Protein AF-A0A536V2B6-F1 (afdb_monomer_lite)

Secondary structure (DSSP, 8-state):
---S--GGGEEEEETTEEEEE-SSPPTTS--EEEE-HHHHHHHHHHHSPPP-PPPPPPP--------------------PPP-------------------

Foldseek 3Di:
DDDQDDVVQWDDPDQFWIWGAGPDADPVRDRIDIDGPVRVVVVVVVVDPPDPDDPPPDPDPPDPPDDPPPPDDDDDDDDDDDDDDDPPPDDDDDDDDDDDD

Radius of gyration: 29.3 Å; chains: 1; bounding box: 40×55×70 Å

Sequence (101 aa):
MGPPFALERLRELNGEHLLYQSTKPSPAGERALFLTPLELIDRLAALVPPPRIPPPPLPRCAGANGRSRKISAATPNGRSWPELGLIIDSRSSTHCGLSRM

Structure (mmCIF, N/CA/C/O backbone):
data_AF-A0A536V2B6-F1
#
_entry.id   AF-A0A536V2B6-F1
#
loop_
_atom_site.group_PDB
_atom_site.id
_atom_site.type_symbol
_atom_site.label_atom_id
_atom_site.label_alt_id
_atom_site.label_comp_id
_atom_site.label_asym_id
_atom_site.label_entity_id
_atom_site.label_seq_id
_atom_site.pdbx_PDB_ins_code
_atom_site.Cartn_x
_atom_site.Cartn_y
_atom_site.Cartn_z
_atom_site.occupancy
_atom_site.B_iso_or_equiv
_atom_site.auth_seq_id
_atom_site.auth_comp_id
_atom_site.auth_asym_id
_atom_site.auth_atom_id
_atom_site.pdbx_PDB_model_num
ATOM 1 N N . MET A 1 1 ? 19.181 2.951 7.984 1.00 59.44 1 MET A N 1
ATOM 2 C CA . MET A 1 1 ? 17.893 3.316 7.354 1.00 59.44 1 MET A CA 1
ATOM 3 C C . MET A 1 1 ? 17.134 2.015 7.123 1.00 59.44 1 MET A C 1
ATOM 5 O O . MET A 1 1 ? 17.724 1.120 6.537 1.00 59.44 1 MET A O 1
ATOM 9 N N . GLY A 1 2 ? 15.930 1.847 7.678 1.00 70.38 2 GLY A N 1
ATOM 10 C CA . GLY A 1 2 ? 15.139 0.620 7.492 1.00 70.38 2 GLY A CA 1
ATOM 11 C C . GLY A 1 2 ? 14.448 0.571 6.122 1.00 70.38 2 GLY A C 1
ATOM 12 O O . GLY A 1 2 ? 14.419 1.595 5.432 1.00 70.38 2 GLY A O 1
ATOM 13 N N . PRO A 1 3 ? 13.886 -0.584 5.727 1.00 81.06 3 PRO A N 1
ATOM 14 C CA . PRO A 1 3 ? 13.145 -0.709 4.477 1.00 81.06 3 PRO A CA 1
ATOM 15 C C . PRO A 1 3 ? 11.936 0.250 4.437 1.00 81.06 3 PRO A C 1
ATOM 17 O O . PRO A 1 3 ? 11.381 0.592 5.490 1.00 81.06 3 PRO A O 1
ATOM 20 N N . PRO A 1 4 ? 11.498 0.685 3.238 1.00 83.12 4 PRO A N 1
ATOM 21 C CA . PRO A 1 4 ? 10.369 1.610 3.087 1.00 83.12 4 PRO A CA 1
ATOM 22 C C . PRO A 1 4 ? 9.085 1.092 3.752 1.00 83.12 4 PRO A C 1
ATOM 24 O O . PRO A 1 4 ? 8.385 1.842 4.439 1.00 83.12 4 PRO A O 1
ATOM 27 N N . PHE A 1 5 ? 8.833 -0.211 3.616 1.00 89.06 5 PHE A N 1
ATOM 28 C CA . PHE A 1 5 ? 7.719 -0.929 4.224 1.00 89.06 5 PHE A CA 1
ATOM 29 C C . PHE A 1 5 ? 8.214 -1.964 5.240 1.00 89.06 5 PHE A C 1
ATOM 31 O O . PHE A 1 5 ? 9.238 -2.604 5.006 1.00 89.06 5 PHE A O 1
ATOM 38 N N . ALA A 1 6 ? 7.500 -2.117 6.360 1.00 90.69 6 ALA A N 1
ATOM 39 C CA . ALA A 1 6 ? 7.727 -3.203 7.312 1.00 90.69 6 ALA A CA 1
ATOM 40 C C . ALA A 1 6 ? 6.426 -3.579 8.038 1.00 90.69 6 ALA A C 1
ATOM 42 O O . ALA A 1 6 ? 5.713 -2.693 8.518 1.00 90.69 6 ALA A O 1
ATOM 43 N N . LEU A 1 7 ? 6.122 -4.876 8.115 1.00 92.38 7 LEU A N 1
ATOM 44 C CA . LEU A 1 7 ? 4.839 -5.377 8.615 1.00 92.38 7 LEU A CA 1
ATOM 45 C C . LEU A 1 7 ? 4.668 -5.128 10.118 1.00 92.38 7 LEU A C 1
ATOM 47 O O . LEU A 1 7 ? 3.574 -4.798 10.559 1.00 92.38 7 LEU A O 1
ATOM 51 N N . GLU A 1 8 ? 5.750 -5.175 10.895 1.00 94.62 8 GLU A N 1
ATOM 52 C CA . GLU A 1 8 ? 5.755 -4.889 12.335 1.00 94.62 8 GLU A CA 1
ATOM 53 C C . GLU A 1 8 ? 5.284 -3.463 12.695 1.00 94.62 8 GLU A C 1
ATOM 55 O O . GLU A 1 8 ? 4.978 -3.179 13.854 1.00 94.62 8 GLU A O 1
ATOM 60 N N . ARG A 1 9 ? 5.213 -2.560 11.704 1.00 93.44 9 ARG A N 1
ATOM 61 C CA . ARG A 1 9 ? 4.724 -1.178 11.845 1.00 93.44 9 ARG A CA 1
ATOM 62 C C . ARG A 1 9 ? 3.273 -0.993 11.393 1.00 93.44 9 ARG A C 1
ATOM 64 O O . ARG A 1 9 ? 2.741 0.107 11.553 1.00 93.44 9 ARG A O 1
ATOM 71 N N . LEU A 1 10 ? 2.651 -2.028 10.832 1.00 95.38 10 LEU A N 1
ATOM 72 C CA . LEU A 1 10 ? 1.253 -2.035 10.415 1.00 95.38 10 LEU A CA 1
ATOM 73 C C . LEU A 1 10 ? 0.381 -2.583 11.548 1.00 95.38 10 LEU A C 1
ATOM 75 O O . LEU A 1 10 ? 0.695 -3.608 12.152 1.00 95.38 10 LEU A O 1
ATOM 79 N N . ARG A 1 11 ? -0.724 -1.904 11.837 1.00 96.69 11 ARG A N 1
ATOM 80 C CA . ARG A 1 11 ? -1.748 -2.360 12.775 1.00 96.69 11 ARG A CA 1
ATOM 81 C C . ARG A 1 11 ? -3.106 -2.289 12.105 1.00 96.69 11 ARG A C 1
ATOM 83 O O . ARG A 1 11 ? -3.441 -1.279 11.496 1.00 96.69 11 ARG A O 1
ATOM 90 N N . GLU A 1 12 ? -3.880 -3.349 12.244 1.00 95.94 12 GLU A N 1
ATOM 91 C CA . GLU A 1 12 ? -5.285 -3.338 11.866 1.00 95.94 12 GLU A CA 1
ATOM 92 C C . GLU A 1 12 ? -6.093 -2.645 12.963 1.00 95.94 12 GLU A C 1
ATOM 94 O O . GLU A 1 12 ? -5.892 -2.913 14.150 1.00 95.94 12 GLU A O 1
ATOM 99 N N . LEU A 1 13 ? -6.962 -1.715 12.571 1.00 95.62 13 LEU A N 1
ATOM 100 C CA . LEU A 1 13 ? -7.923 -1.096 13.484 1.00 95.62 13 LEU A CA 1
ATOM 101 C C . LEU A 1 13 ? -9.284 -1.779 13.351 1.00 95.62 13 LEU A C 1
ATOM 103 O O . LEU A 1 13 ? -9.961 -2.010 14.350 1.00 95.62 13 LEU A O 1
ATOM 107 N N . ASN A 1 14 ? -9.667 -2.088 12.112 1.00 93.88 14 ASN A N 1
ATOM 108 C CA . ASN A 1 14 ? -10.839 -2.864 11.724 1.00 93.88 14 ASN A CA 1
ATOM 109 C C . ASN A 1 14 ? -10.682 -3.313 10.255 1.00 93.88 14 ASN A C 1
ATOM 111 O O . ASN A 1 14 ? -9.681 -2.999 9.612 1.00 93.88 14 ASN A O 1
ATOM 115 N N . GLY A 1 15 ? -11.698 -3.985 9.705 1.00 91.56 15 GLY A N 1
ATOM 116 C CA . GLY A 1 15 ? -11.671 -4.494 8.329 1.00 91.56 15 GLY A CA 1
ATOM 117 C C . GLY A 1 15 ? -11.616 -3.432 7.220 1.00 91.56 15 GLY A C 1
ATOM 118 O O . GLY A 1 15 ? -11.371 -3.781 6.068 1.00 91.56 15 GLY A O 1
ATOM 119 N N . GLU A 1 16 ? -11.817 -2.152 7.537 1.00 95.81 16 GLU A N 1
ATOM 120 C CA . GLU A 1 16 ? -11.802 -1.045 6.569 1.00 95.81 16 GLU A CA 1
ATOM 121 C C . GLU A 1 16 ? -10.609 -0.101 6.764 1.00 95.81 16 GLU A C 1
ATOM 123 O O . GLU A 1 16 ? -10.269 0.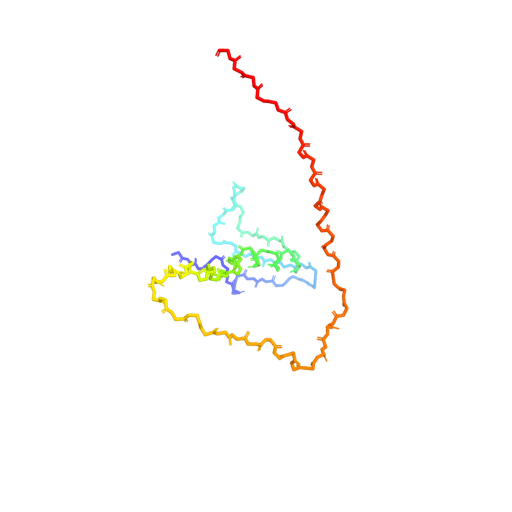669 5.862 1.00 95.81 16 GLU A O 1
ATOM 128 N N . HIS A 1 17 ? -9.948 -0.169 7.922 1.00 95.88 17 HIS A N 1
ATOM 129 C CA . HIS A 1 17 ? -8.946 0.801 8.334 1.00 95.88 17 HIS A CA 1
ATOM 130 C C . HIS A 1 17 ? -7.711 0.162 8.964 1.00 95.88 17 HIS A C 1
ATOM 132 O O . HIS A 1 17 ? -7.765 -0.616 9.922 1.00 95.88 17 HIS A O 1
ATOM 138 N N . LEU A 1 18 ? -6.566 0.605 8.459 1.00 96.56 18 LEU A N 1
ATOM 139 C CA . LEU A 1 18 ? -5.235 0.215 8.880 1.00 96.56 18 LEU A CA 1
ATOM 140 C C . LEU A 1 18 ? -4.459 1.450 9.342 1.00 96.56 18 LEU A C 1
ATOM 142 O O . LEU A 1 18 ? -4.577 2.536 8.775 1.00 96.56 18 LEU A O 1
ATOM 146 N N . LEU A 1 19 ? -3.619 1.264 10.354 1.00 95.94 19 LEU A N 1
ATOM 147 C CA . LEU A 1 19 ? -2.684 2.260 10.852 1.00 95.94 19 LEU A CA 1
ATOM 148 C C . LEU A 1 19 ? -1.257 1.819 10.542 1.00 95.94 19 LEU A C 1
ATOM 150 O O . LEU A 1 19 ? -0.812 0.764 10.991 1.00 95.94 19 LEU A O 1
ATOM 154 N N . TYR A 1 20 ? -0.506 2.650 9.831 1.00 94.75 20 TYR A N 1
ATOM 155 C CA . TYR A 1 20 ? 0.897 2.405 9.527 1.00 94.75 20 TYR A CA 1
ATOM 156 C C . TYR A 1 20 ? 1.808 3.433 10.199 1.00 94.75 20 TYR A C 1
ATOM 158 O O . TYR A 1 20 ? 1.621 4.641 10.049 1.00 94.75 20 TYR A O 1
ATOM 166 N N . GLN A 1 21 ? 2.831 2.965 10.916 1.00 93.44 21 GLN A N 1
ATOM 167 C CA . GLN A 1 21 ? 3.838 3.833 11.531 1.00 93.44 21 GLN A CA 1
ATOM 168 C C . GLN A 1 21 ? 5.028 4.041 10.581 1.00 93.44 21 GLN A C 1
ATOM 170 O O . GLN A 1 21 ? 5.883 3.174 10.378 1.00 93.44 21 GLN A O 1
ATOM 175 N N . SER A 1 22 ? 5.119 5.228 9.994 1.00 87.38 22 SER A N 1
ATOM 176 C CA . SER A 1 22 ? 6.234 5.645 9.151 1.00 87.38 22 SER A CA 1
ATOM 177 C C . SER A 1 22 ? 7.491 5.963 9.973 1.00 87.38 22 SER A C 1
ATOM 179 O O . SER A 1 22 ? 7.461 6.562 11.053 1.00 87.38 22 SER A O 1
ATOM 181 N N . THR A 1 23 ? 8.647 5.583 9.429 1.00 86.25 23 THR A N 1
ATOM 182 C CA . THR A 1 23 ? 9.965 5.964 9.953 1.00 86.25 23 THR A CA 1
ATOM 183 C C . THR A 1 23 ? 10.271 7.430 9.679 1.00 86.25 23 THR A C 1
ATOM 185 O O . THR A 1 23 ? 10.915 8.075 10.504 1.00 86.25 23 THR A O 1
ATOM 188 N N . LYS A 1 24 ? 9.794 7.959 8.547 1.00 84.38 24 LYS A N 1
ATOM 189 C CA . LYS A 1 24 ? 9.941 9.364 8.174 1.00 84.38 24 LYS A CA 1
ATOM 190 C C . LYS A 1 24 ? 8.668 10.127 8.552 1.00 84.38 24 LYS A C 1
ATOM 192 O O . LYS A 1 24 ? 7.588 9.691 8.143 1.00 84.38 24 LYS A O 1
ATOM 197 N N . PRO A 1 25 ? 8.770 11.239 9.297 1.00 82.00 25 PRO A N 1
ATOM 198 C CA . PRO A 1 25 ? 7.619 12.096 9.525 1.00 82.00 25 PRO A CA 1
ATOM 199 C C . PRO A 1 25 ? 7.125 12.684 8.198 1.00 82.00 25 PRO A C 1
ATOM 201 O O . PRO A 1 25 ? 7.915 13.007 7.304 1.00 82.00 25 PRO A O 1
ATOM 204 N N . SER A 1 26 ? 5.808 12.809 8.083 1.00 79.81 26 SER A N 1
ATOM 205 C CA . SER A 1 26 ? 5.132 13.626 7.078 1.00 79.81 26 SER A CA 1
ATOM 206 C C . SER A 1 26 ? 5.618 15.083 7.173 1.00 79.81 26 SER A C 1
ATOM 208 O O . SER A 1 26 ? 6.123 15.479 8.226 1.00 79.81 26 SER A O 1
ATOM 210 N N . PRO A 1 27 ? 5.457 15.926 6.136 1.00 83.56 27 PRO A N 1
ATOM 211 C CA . PRO A 1 27 ? 5.695 17.367 6.255 1.00 83.56 27 PRO A CA 1
ATOM 212 C C . PRO A 1 27 ? 4.943 18.024 7.426 1.00 83.56 27 PRO A C 1
ATOM 214 O O . PRO A 1 27 ? 5.439 18.983 8.003 1.00 83.56 27 PRO A O 1
ATOM 217 N N . ALA A 1 28 ? 3.792 17.467 7.821 1.00 84.50 28 ALA A N 1
ATOM 218 C CA . ALA A 1 28 ? 3.026 17.882 9.000 1.00 84.50 28 ALA A CA 1
ATOM 219 C C . ALA A 1 28 ? 3.586 17.351 10.343 1.00 84.50 28 ALA A C 1
ATOM 221 O O . ALA A 1 28 ? 2.995 17.567 11.394 1.00 84.50 28 ALA A O 1
ATOM 222 N N . GLY A 1 29 ? 4.705 16.620 10.335 1.00 86.12 29 GLY A N 1
ATOM 223 C CA . GLY A 1 29 ? 5.329 16.019 11.522 1.00 86.12 29 GLY A CA 1
ATOM 224 C C . GLY A 1 29 ? 4.745 14.665 11.939 1.00 86.12 29 GLY A C 1
ATOM 225 O O . GLY A 1 29 ? 5.355 13.942 12.728 1.00 86.12 29 GLY A O 1
ATOM 226 N N . GLU A 1 30 ? 3.602 14.276 11.380 1.00 84.88 30 GLU A N 1
ATOM 227 C CA . GLU A 1 30 ? 2.926 13.030 11.730 1.00 84.88 30 GLU A CA 1
ATOM 228 C C . GLU A 1 30 ? 3.676 11.799 11.219 1.00 84.88 30 GLU A C 1
ATOM 230 O O . GLU A 1 30 ? 4.158 11.748 10.085 1.00 84.88 30 GLU A O 1
ATOM 235 N N . ARG A 1 31 ? 3.768 10.775 12.068 1.00 87.44 31 ARG A N 1
ATOM 236 C CA . ARG A 1 31 ? 4.387 9.484 11.727 1.00 87.44 31 ARG A CA 1
ATOM 237 C C . ARG A 1 31 ? 3.357 8.384 11.514 1.00 87.44 31 ARG A C 1
ATOM 239 O O . ARG A 1 31 ? 3.722 7.313 11.048 1.00 87.44 31 ARG A O 1
ATOM 246 N N . ALA A 1 32 ? 2.102 8.631 11.862 1.00 91.38 32 ALA A N 1
ATOM 247 C CA . ALA A 1 32 ? 1.005 7.706 11.662 1.00 91.38 32 ALA A CA 1
ATOM 248 C C . ALA A 1 32 ? 0.334 7.980 10.311 1.00 91.38 32 ALA A C 1
ATOM 250 O O . ALA A 1 32 ? 0.105 9.128 9.949 1.00 91.38 32 ALA A O 1
ATOM 251 N N . LEU A 1 33 ? 0.033 6.920 9.570 1.00 91.00 33 LEU A N 1
ATOM 252 C CA . LEU A 1 33 ? -0.748 6.955 8.339 1.00 91.00 33 LEU A CA 1
ATOM 253 C C . LEU A 1 33 ? -1.972 6.068 8.523 1.00 91.00 33 LEU A C 1
ATOM 255 O O . LEU A 1 33 ? -1.825 4.867 8.737 1.00 91.00 33 LEU A O 1
ATOM 259 N N . PHE A 1 34 ? -3.157 6.661 8.430 1.00 94.44 34 PHE A N 1
ATOM 260 C CA . PHE A 1 34 ? -4.414 5.928 8.322 1.00 94.44 34 PHE A CA 1
ATOM 261 C C . PHE A 1 34 ? -4.665 5.606 6.856 1.00 94.44 34 PHE A C 1
ATOM 263 O O . PHE A 1 34 ? -4.582 6.500 6.015 1.00 94.44 34 PHE A O 1
ATOM 270 N N . LEU A 1 35 ? -4.913 4.334 6.563 1.00 94.50 35 LEU A N 1
ATOM 271 C CA . LEU A 1 35 ? -5.056 3.811 5.210 1.00 94.50 35 LEU A CA 1
ATOM 272 C C . LEU A 1 35 ? -6.237 2.850 5.149 1.00 94.50 35 LEU A C 1
ATOM 274 O O . LEU A 1 35 ? -6.513 2.144 6.122 1.00 94.50 35 LEU A O 1
ATOM 278 N N . THR A 1 36 ? -6.871 2.748 3.991 1.00 96.81 36 THR A N 1
ATOM 279 C CA . THR A 1 36 ? -7.714 1.586 3.676 1.00 96.81 36 THR A CA 1
ATOM 280 C C . THR A 1 36 ? -6.853 0.401 3.204 1.00 96.81 36 THR A C 1
ATOM 282 O O . THR A 1 36 ? -5.708 0.596 2.774 1.00 96.81 36 THR A O 1
ATOM 285 N N . PRO A 1 37 ? -7.370 -0.843 3.232 1.00 96.06 37 PRO A N 1
ATOM 286 C CA . PRO A 1 37 ? -6.669 -1.993 2.662 1.00 96.06 37 PRO A CA 1
ATOM 287 C C . PRO A 1 37 ? -6.275 -1.809 1.188 1.00 96.06 37 PRO A C 1
ATOM 289 O O . PRO A 1 37 ? -5.196 -2.241 0.782 1.00 96.06 37 PRO A O 1
ATOM 292 N N . LEU A 1 38 ? -7.111 -1.132 0.394 1.00 97.12 38 LEU A N 1
ATOM 293 C CA . LEU A 1 38 ? -6.841 -0.896 -1.025 1.00 97.12 38 LEU A CA 1
ATOM 294 C C . LEU A 1 38 ? -5.707 0.117 -1.230 1.00 97.12 38 LEU A C 1
ATOM 296 O O . LEU A 1 38 ? -4.776 -0.143 -1.986 1.00 97.12 38 LEU A O 1
ATOM 300 N N . GLU A 1 39 ? -5.709 1.213 -0.469 1.00 95.31 39 GLU A N 1
ATOM 301 C CA . GLU A 1 39 ? -4.621 2.200 -0.500 1.00 95.31 39 GLU A CA 1
ATOM 302 C C . GLU A 1 39 ? -3.272 1.600 -0.085 1.00 95.31 39 GLU A C 1
ATOM 304 O O . GLU A 1 39 ? -2.218 2.018 -0.577 1.00 95.31 39 GLU A O 1
ATOM 309 N N . LEU A 1 40 ? -3.277 0.626 0.833 1.00 93.75 40 LEU A N 1
ATOM 310 C CA . LEU A 1 40 ? -2.064 -0.104 1.189 1.00 93.75 40 LEU A CA 1
ATOM 311 C C . LEU A 1 40 ? -1.522 -0.884 -0.015 1.00 93.75 40 LEU A C 1
ATOM 313 O O . LEU A 1 40 ? -0.319 -0.821 -0.278 1.00 93.75 40 LEU A O 1
ATOM 317 N N . ILE A 1 41 ? -2.387 -1.584 -0.755 1.00 94.50 41 ILE A N 1
ATOM 318 C CA . ILE A 1 41 ? -1.996 -2.330 -1.959 1.00 94.50 41 ILE A CA 1
ATOM 319 C C . ILE A 1 41 ? -1.408 -1.384 -3.006 1.00 94.50 41 ILE A C 1
ATOM 321 O O . ILE A 1 41 ? -0.324 -1.662 -3.519 1.00 94.50 41 ILE A O 1
ATOM 325 N N . ASP A 1 42 ? -2.048 -0.245 -3.265 1.00 94.06 42 ASP A N 1
ATOM 326 C CA . ASP A 1 42 ? -1.558 0.736 -4.241 1.00 94.06 42 ASP A CA 1
ATOM 327 C C . ASP A 1 42 ? -0.160 1.257 -3.878 1.00 94.06 42 ASP A C 1
ATOM 329 O O . ASP A 1 42 ? 0.738 1.346 -4.722 1.00 94.06 42 ASP A O 1
ATOM 333 N N . ARG A 1 43 ? 0.072 1.546 -2.593 1.00 90.50 43 ARG A N 1
ATOM 334 C CA . ARG A 1 43 ? 1.389 1.983 -2.102 1.00 90.50 43 ARG A CA 1
ATOM 335 C C . ARG A 1 43 ? 2.442 0.886 -2.210 1.00 90.50 43 ARG A C 1
ATOM 337 O O . ARG A 1 43 ? 3.589 1.189 -2.535 1.00 90.50 43 ARG A O 1
ATOM 344 N N . LEU A 1 44 ? 2.082 -0.368 -1.938 1.00 91.56 44 LEU A N 1
ATOM 345 C CA . LEU A 1 44 ? 2.986 -1.507 -2.113 1.00 91.56 44 LEU A CA 1
ATOM 346 C C . LEU A 1 44 ? 3.313 -1.734 -3.592 1.00 91.56 44 LEU A C 1
ATOM 348 O O . LEU A 1 44 ? 4.475 -1.962 -3.925 1.00 91.56 44 LEU A O 1
ATOM 352 N N . ALA A 1 45 ? 2.328 -1.606 -4.481 1.00 92.00 45 ALA A N 1
ATOM 353 C CA . ALA A 1 45 ? 2.526 -1.705 -5.923 1.00 92.00 45 ALA A CA 1
ATOM 354 C C . ALA A 1 45 ? 3.484 -0.619 -6.433 1.00 92.00 45 ALA A C 1
ATOM 356 O O . ALA A 1 45 ? 4.362 -0.914 -7.237 1.00 92.00 45 ALA A O 1
ATOM 357 N N . ALA A 1 46 ? 3.395 0.603 -5.899 1.00 91.19 46 ALA A N 1
ATOM 358 C CA . ALA A 1 46 ? 4.312 1.691 -6.238 1.00 91.19 46 ALA A CA 1
ATOM 359 C C . ALA A 1 46 ? 5.773 1.437 -5.807 1.00 91.19 46 ALA A C 1
ATOM 361 O O . ALA A 1 46 ? 6.688 2.046 -6.365 1.00 91.19 46 ALA A O 1
ATOM 362 N N . LEU A 1 47 ? 6.016 0.555 -4.826 1.00 90.19 47 LEU A N 1
ATOM 363 C CA . LEU A 1 47 ? 7.375 0.148 -4.443 1.00 90.19 47 LEU A CA 1
ATOM 364 C C . LEU A 1 47 ? 7.991 -0.840 -5.438 1.00 90.19 47 LEU A C 1
ATOM 366 O O . LEU A 1 47 ? 9.218 -0.913 -5.544 1.00 90.19 47 LEU A O 1
ATOM 370 N N . VAL A 1 48 ? 7.164 -1.613 -6.142 1.00 90.50 48 VAL A N 1
ATOM 371 C CA . VAL A 1 48 ? 7.629 -2.580 -7.134 1.00 90.50 48 VAL A CA 1
ATOM 372 C C . VAL A 1 48 ? 7.825 -1.838 -8.458 1.00 90.50 48 VAL A C 1
ATOM 374 O O . VAL A 1 48 ? 6.860 -1.319 -9.017 1.00 90.50 48 VAL A O 1
ATOM 377 N N . PRO A 1 49 ? 9.058 -1.753 -8.993 1.00 88.25 49 PRO A N 1
ATOM 378 C CA . PRO A 1 49 ? 9.256 -1.128 -10.292 1.00 88.25 49 PRO A CA 1
ATOM 379 C C . PRO A 1 49 ? 8.473 -1.906 -11.361 1.00 88.25 49 PRO A C 1
ATOM 381 O O . PRO A 1 49 ? 8.345 -3.130 -11.244 1.00 88.25 49 PRO A O 1
ATOM 384 N N . PRO A 1 50 ? 7.991 -1.237 -12.426 1.00 86.94 50 PRO A N 1
ATOM 385 C CA . PRO A 1 50 ? 7.308 -1.919 -13.516 1.00 86.94 50 PRO A CA 1
ATOM 386 C C . PRO A 1 50 ? 8.182 -3.057 -14.066 1.00 86.94 50 PRO A C 1
ATOM 388 O O . PRO A 1 50 ? 9.418 -2.959 -14.025 1.00 86.94 50 PRO A O 1
ATOM 391 N N . PRO A 1 51 ? 7.565 -4.139 -14.574 1.00 86.44 51 PRO A N 1
ATOM 392 C CA . PRO A 1 51 ? 8.293 -5.305 -15.051 1.00 86.44 51 PRO A CA 1
ATOM 393 C C . PRO A 1 51 ? 9.335 -4.879 -16.084 1.00 86.44 51 PRO A C 1
ATOM 395 O O . PRO A 1 51 ? 9.017 -4.319 -17.134 1.00 86.44 51 PRO A O 1
ATOM 398 N N . ARG A 1 52 ? 10.607 -5.130 -15.766 1.00 86.12 52 ARG A N 1
ATOM 399 C CA . ARG A 1 52 ? 11.728 -4.834 -16.658 1.00 86.12 52 ARG A CA 1
ATOM 400 C C . ARG A 1 52 ? 11.756 -5.898 -17.747 1.00 86.12 52 ARG A C 1
ATOM 402 O O . ARG A 1 52 ? 12.400 -6.931 -17.590 1.00 86.12 52 ARG A O 1
ATOM 409 N N . ILE A 1 53 ? 11.017 -5.664 -18.826 1.0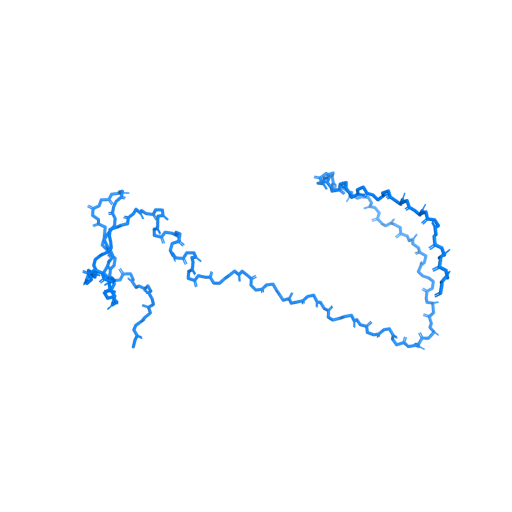0 87.50 53 ILE A N 1
ATOM 410 C CA . ILE A 1 53 ? 11.098 -6.502 -20.022 1.00 87.50 53 ILE A CA 1
ATOM 411 C C . ILE A 1 53 ? 12.505 -6.297 -20.604 1.00 87.50 53 ILE A C 1
ATOM 413 O O . ILE A 1 53 ? 12.895 -5.144 -20.818 1.00 87.50 53 ILE A O 1
ATOM 417 N N . PRO A 1 54 ? 13.299 -7.366 -20.811 1.00 84.31 54 PRO A N 1
ATOM 418 C CA . PRO A 1 54 ? 14.602 -7.219 -21.439 1.00 84.31 54 PRO A CA 1
ATOM 419 C C . PRO A 1 54 ? 14.422 -6.558 -22.810 1.00 84.31 54 PRO A C 1
ATOM 421 O O . PRO A 1 54 ? 13.440 -6.851 -23.500 1.00 84.31 54 PRO A O 1
ATOM 424 N N . PRO A 1 55 ? 15.338 -5.659 -23.212 1.00 83.56 55 PRO A N 1
ATOM 425 C CA . PRO A 1 55 ? 15.256 -5.047 -24.526 1.00 83.56 55 PRO A CA 1
ATOM 426 C C . PRO A 1 55 ? 15.196 -6.148 -25.593 1.00 83.56 55 PRO A C 1
ATOM 428 O O . PRO A 1 55 ? 15.795 -7.216 -25.403 1.00 83.56 55 PRO A O 1
ATOM 431 N N . PRO A 1 56 ? 14.474 -5.918 -26.705 1.00 83.62 56 PRO A N 1
ATOM 432 C CA . PRO A 1 56 ? 14.447 -6.884 -27.790 1.00 83.62 56 PRO A CA 1
ATOM 433 C C . PRO A 1 56 ? 15.885 -7.203 -28.227 1.00 83.62 56 PRO A C 1
ATOM 435 O O . PRO A 1 56 ? 16.763 -6.339 -28.108 1.00 83.62 56 PRO A O 1
ATOM 438 N N . PRO A 1 57 ? 16.148 -8.427 -28.723 1.00 85.31 57 PRO A N 1
ATOM 439 C CA . PRO A 1 57 ? 17.466 -8.785 -29.220 1.00 85.31 57 PRO A CA 1
ATOM 440 C C . PRO A 1 57 ? 17.977 -7.711 -30.177 1.00 85.31 57 PRO A C 1
ATOM 442 O O . PRO A 1 57 ? 17.240 -7.266 -31.060 1.00 85.31 57 PRO A O 1
ATOM 445 N N . LEU A 1 58 ? 19.235 -7.298 -29.998 1.00 82.12 58 LEU A N 1
ATOM 446 C CA . LEU A 1 58 ? 19.869 -6.375 -30.933 1.00 82.12 58 LEU A CA 1
ATOM 447 C C . LEU A 1 58 ? 19.730 -6.932 -32.359 1.00 82.12 58 LEU A C 1
ATOM 449 O O . LEU A 1 58 ? 19.852 -8.153 -32.538 1.00 82.12 58 LEU A O 1
ATOM 453 N N . PRO A 1 59 ? 19.493 -6.075 -33.372 1.00 80.75 59 PRO A N 1
ATOM 454 C CA . PRO A 1 59 ? 19.439 -6.521 -34.753 1.00 80.75 59 PRO A CA 1
ATOM 455 C C . PRO A 1 59 ? 20.714 -7.301 -35.061 1.00 80.75 59 PRO A C 1
ATOM 457 O O . PRO A 1 59 ? 21.823 -6.779 -34.932 1.00 80.75 59 PRO A O 1
ATOM 460 N N . ARG A 1 60 ? 20.577 -8.576 -35.436 1.00 76.94 60 ARG A N 1
ATOM 461 C CA . ARG A 1 60 ? 21.728 -9.347 -35.899 1.00 76.94 60 ARG A CA 1
ATOM 462 C C . ARG A 1 60 ? 22.176 -8.698 -37.205 1.00 76.94 60 ARG A C 1
ATOM 464 O O . ARG A 1 60 ? 21.443 -8.763 -38.189 1.00 76.94 60 ARG A O 1
ATOM 471 N N . CYS A 1 61 ? 23.360 -8.086 -37.221 1.00 66.88 61 CYS A N 1
ATOM 472 C CA . CYS A 1 61 ? 23.983 -7.662 -38.470 1.00 66.88 61 CYS A CA 1
ATOM 473 C C . CYS A 1 61 ? 24.034 -8.885 -39.395 1.00 66.88 61 CYS A C 1
ATOM 475 O O . CYS A 1 61 ? 24.656 -9.896 -39.057 1.00 66.88 61 CYS A O 1
ATOM 477 N N . ALA A 1 62 ? 23.321 -8.827 -40.520 1.00 71.38 62 ALA A N 1
ATOM 478 C CA . ALA A 1 62 ? 23.361 -9.881 -41.518 1.00 71.38 62 ALA A CA 1
ATOM 479 C C . ALA A 1 62 ? 24.782 -9.922 -42.091 1.00 71.38 62 ALA A C 1
ATOM 481 O O . ALA A 1 62 ? 25.199 -9.016 -42.809 1.00 71.38 62 ALA A O 1
ATOM 482 N N . GLY A 1 63 ? 25.552 -10.947 -41.725 1.00 58.19 63 GLY A N 1
ATOM 483 C CA . GLY A 1 63 ? 26.835 -11.204 -42.364 1.00 58.19 63 GLY A CA 1
ATOM 484 C C . GLY A 1 63 ? 26.616 -11.451 -43.856 1.00 58.19 63 GLY A C 1
ATOM 485 O O . GLY A 1 63 ? 25.673 -12.138 -44.240 1.00 58.19 63 GLY A O 1
ATOM 486 N N . ALA A 1 64 ? 27.490 -10.905 -44.700 1.00 65.50 64 ALA A N 1
ATOM 487 C CA . ALA A 1 64 ? 27.446 -11.051 -46.154 1.00 65.50 64 ALA A CA 1
ATOM 488 C C . ALA A 1 64 ? 27.853 -12.464 -46.632 1.00 65.50 64 ALA A C 1
ATOM 490 O O . ALA A 1 64 ? 28.579 -12.611 -47.614 1.00 65.50 64 ALA A O 1
ATOM 491 N N . ASN A 1 65 ? 27.425 -13.532 -45.950 1.00 62.66 65 ASN A N 1
ATOM 492 C CA . ASN A 1 65 ? 27.654 -14.892 -46.423 1.00 62.66 65 ASN A CA 1
ATOM 493 C C . ASN A 1 65 ? 26.500 -15.335 -47.331 1.00 62.66 65 ASN A C 1
ATOM 495 O O . ASN A 1 65 ? 25.483 -15.887 -46.914 1.00 62.66 65 ASN A O 1
ATOM 499 N N . GLY A 1 66 ? 26.689 -15.092 -48.628 1.00 56.56 66 GLY A N 1
ATOM 500 C CA . GLY A 1 66 ? 25.811 -15.551 -49.696 1.00 56.56 66 GLY A CA 1
ATOM 501 C C . GLY A 1 66 ? 25.699 -17.076 -49.746 1.00 56.56 66 GLY A C 1
ATOM 502 O O . GLY A 1 66 ? 26.444 -17.747 -50.452 1.00 56.56 66 GLY A O 1
ATOM 503 N N . ARG A 1 67 ? 24.716 -17.632 -49.041 1.00 61.75 67 ARG A N 1
ATOM 504 C CA . ARG A 1 67 ? 24.088 -18.917 -49.371 1.00 61.75 67 ARG A CA 1
ATOM 505 C C . ARG A 1 67 ? 22.591 -18.774 -49.143 1.00 61.75 67 ARG A C 1
ATOM 507 O O . ARG A 1 67 ? 22.076 -19.077 -48.072 1.00 61.75 67 ARG A O 1
ATOM 514 N N . SER A 1 68 ? 21.894 -18.307 -50.179 1.00 55.44 68 SER A N 1
ATOM 515 C CA . SER A 1 68 ? 20.434 -18.376 -50.248 1.00 55.44 68 SER A CA 1
ATOM 516 C C . SER A 1 68 ? 20.009 -19.841 -50.211 1.00 55.44 68 SER A C 1
ATOM 518 O O . SER A 1 68 ? 19.973 -20.522 -51.237 1.00 55.44 68 SER A O 1
ATOM 520 N N . ARG A 1 69 ? 19.697 -20.354 -49.020 1.00 59.69 69 ARG A N 1
ATOM 521 C CA . ARG A 1 69 ? 18.927 -21.587 -48.898 1.00 59.69 69 ARG A CA 1
ATOM 522 C C . ARG A 1 69 ? 17.500 -21.211 -49.269 1.00 59.69 69 ARG A C 1
ATOM 524 O O . ARG A 1 69 ? 16.847 -20.485 -48.528 1.00 59.69 69 ARG A O 1
ATOM 531 N N . LYS A 1 70 ? 17.045 -21.643 -50.444 1.00 48.47 70 LYS A N 1
ATOM 532 C CA . LYS A 1 70 ? 15.652 -21.480 -50.863 1.00 48.47 70 LYS A CA 1
ATOM 533 C C . LYS A 1 70 ? 14.803 -22.323 -49.914 1.00 48.47 70 LYS A C 1
ATOM 535 O O . LYS A 1 70 ? 14.741 -23.540 -50.058 1.00 48.47 70 LYS A O 1
ATOM 540 N N . ILE A 1 71 ? 14.240 -21.698 -48.887 1.00 54.03 71 ILE A N 1
ATOM 541 C CA . ILE A 1 71 ? 13.263 -22.349 -48.023 1.00 54.03 71 ILE A CA 1
ATOM 542 C C . ILE A 1 71 ? 11.959 -22.281 -48.810 1.00 54.03 71 ILE A C 1
ATOM 544 O O . ILE A 1 71 ? 11.342 -21.224 -48.901 1.00 54.03 71 ILE A O 1
ATOM 548 N N . SER A 1 72 ? 11.585 -23.381 -49.459 1.00 56.59 72 SER A N 1
ATOM 549 C CA . SER A 1 72 ? 10.229 -23.495 -49.995 1.00 56.59 72 SER A CA 1
ATOM 550 C C . SER A 1 72 ? 9.283 -23.525 -48.800 1.00 56.59 72 SER A C 1
ATOM 552 O O . SER A 1 72 ? 9.462 -24.339 -47.894 1.00 56.59 72 SER A O 1
ATOM 554 N N . ALA A 1 73 ? 8.329 -22.597 -48.766 1.00 46.72 73 ALA A N 1
ATOM 555 C CA . ALA A 1 73 ? 7.329 -22.529 -47.717 1.00 46.72 73 ALA A CA 1
ATOM 556 C C . ALA A 1 73 ? 6.419 -23.760 -47.814 1.00 46.72 73 ALA A C 1
ATOM 558 O O . ALA A 1 73 ? 5.569 -23.845 -48.695 1.00 46.72 73 ALA A O 1
ATOM 559 N N . ALA A 1 74 ? 6.610 -24.720 -46.915 1.00 51.34 74 ALA A N 1
ATOM 560 C CA . ALA A 1 74 ? 5.583 -25.695 -46.591 1.00 51.34 74 ALA A CA 1
ATOM 561 C C . ALA A 1 74 ? 4.867 -25.180 -45.342 1.00 5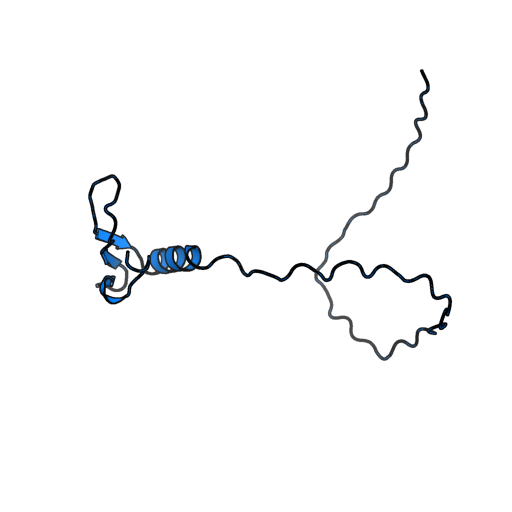1.34 74 ALA A C 1
ATOM 563 O O . ALA A 1 74 ? 5.489 -25.042 -44.290 1.00 51.34 74 ALA A O 1
ATOM 564 N N . THR A 1 75 ? 3.581 -24.855 -45.459 1.00 58.69 75 THR A N 1
ATOM 565 C CA . THR A 1 75 ? 2.735 -24.531 -44.307 1.00 58.69 75 THR A CA 1
ATOM 566 C C . THR A 1 75 ? 2.366 -25.840 -43.608 1.00 58.69 75 THR A C 1
ATOM 568 O O . THR A 1 75 ? 1.664 -26.649 -44.215 1.00 58.69 75 THR A O 1
ATOM 571 N N . PRO A 1 76 ? 2.775 -26.096 -42.353 1.00 46.03 76 PRO A N 1
ATOM 572 C CA . PRO A 1 76 ? 2.277 -27.241 -41.620 1.00 46.03 76 PRO A CA 1
ATOM 573 C C . PRO A 1 76 ? 1.074 -26.769 -40.801 1.00 46.03 76 PRO A C 1
ATOM 575 O O . PRO A 1 76 ? 1.221 -26.220 -39.719 1.00 46.03 76 PRO A O 1
ATOM 578 N N . ASN A 1 77 ? -0.123 -26.962 -41.347 1.00 51.38 77 ASN A N 1
ATOM 579 C CA . ASN A 1 77 ? -1.379 -27.036 -40.596 1.00 51.38 77 ASN A CA 1
ATOM 580 C C . ASN A 1 77 ? -1.734 -25.869 -39.651 1.00 51.38 77 ASN A C 1
ATOM 582 O O . ASN A 1 77 ? -1.533 -25.915 -38.441 1.00 51.38 77 ASN A O 1
ATOM 586 N N . GLY A 1 78 ? -2.423 -24.888 -40.241 1.00 49.84 78 GLY A N 1
ATOM 587 C CA . GLY A 1 78 ? -3.693 -24.328 -39.761 1.00 49.84 78 GLY A CA 1
ATOM 588 C C . GLY A 1 78 ? -4.000 -24.339 -38.258 1.00 49.84 78 GLY A C 1
ATOM 589 O O . GLY A 1 78 ? -4.545 -25.309 -37.731 1.00 49.84 78 GLY A O 1
ATOM 590 N N . ARG A 1 79 ? -3.798 -23.186 -37.611 1.00 42.28 79 ARG A N 1
ATOM 591 C CA . ARG A 1 79 ? -4.704 -22.653 -36.579 1.00 42.28 79 ARG A CA 1
ATOM 592 C C . ARG A 1 79 ? -4.371 -21.188 -36.291 1.00 42.28 79 ARG A C 1
ATOM 594 O O . ARG A 1 79 ? -3.449 -20.884 -35.542 1.00 42.28 79 ARG A O 1
ATOM 601 N N . SER A 1 80 ? -5.120 -20.280 -36.907 1.00 43.16 80 SER A N 1
ATOM 602 C CA . SER A 1 80 ? -5.222 -18.888 -36.469 1.00 43.16 80 SER A CA 1
ATOM 603 C C . SER A 1 80 ? -6.310 -18.810 -35.399 1.00 43.16 80 SER A C 1
ATOM 605 O O . SER A 1 80 ? -7.459 -19.155 -35.672 1.00 43.16 80 SER A O 1
ATOM 607 N N . TRP A 1 81 ? -5.965 -18.374 -34.190 1.00 31.22 81 TRP A N 1
ATOM 608 C CA . TRP A 1 81 ? -6.968 -17.863 -33.256 1.00 31.22 81 TRP A CA 1
ATOM 609 C C . TRP A 1 81 ? -7.578 -16.584 -33.850 1.00 31.22 81 TRP A C 1
ATOM 611 O O . TRP A 1 81 ? -6.822 -15.784 -34.411 1.00 31.22 81 TRP A O 1
ATOM 621 N N . PRO A 1 82 ? -8.908 -16.391 -33.798 1.00 47.91 82 PRO A N 1
ATOM 622 C CA . PRO A 1 82 ? -9.511 -15.162 -34.278 1.00 47.91 82 PRO A CA 1
ATOM 623 C C . PRO A 1 82 ? -9.244 -14.023 -33.283 1.00 47.91 82 PRO A C 1
ATOM 625 O O . PRO A 1 82 ? -9.245 -14.228 -32.075 1.00 47.91 82 PRO A O 1
ATOM 628 N N . GLU A 1 83 ? -9.060 -12.828 -33.844 1.00 46.75 83 GLU A N 1
ATOM 629 C CA . GLU A 1 83 ? -9.461 -11.546 -33.257 1.00 46.75 83 GLU A CA 1
ATOM 630 C C . GLU A 1 83 ? -8.712 -11.031 -32.009 1.00 46.75 83 GLU A C 1
ATOM 632 O O . GLU A 1 83 ? -9.111 -11.228 -30.869 1.00 46.75 83 GLU A O 1
ATOM 637 N N . LEU A 1 84 ? -7.695 -10.199 -32.253 1.00 45.06 84 LEU A N 1
ATOM 638 C CA . LEU A 1 84 ? -7.682 -8.844 -31.695 1.00 45.06 84 LEU A CA 1
ATOM 639 C C . LEU A 1 84 ? -7.367 -7.889 -32.849 1.00 45.06 84 LEU A C 1
ATOM 641 O O . LEU A 1 84 ? -6.247 -7.847 -33.361 1.00 45.06 84 LEU A O 1
ATOM 645 N N . GLY A 1 85 ? -8.402 -7.193 -33.316 1.00 48.84 85 GLY A N 1
ATOM 646 C CA . GLY A 1 85 ? -8.315 -6.223 -34.396 1.00 48.84 85 GLY A CA 1
ATOM 647 C C . GLY A 1 85 ? -7.397 -5.061 -34.032 1.00 48.84 85 GLY A C 1
ATOM 648 O O . GLY A 1 85 ? -7.746 -4.206 -33.226 1.00 48.84 85 GLY A O 1
ATOM 649 N N . LEU A 1 86 ? -6.244 -4.998 -34.688 1.00 45.22 86 LEU A N 1
ATOM 650 C CA . LEU A 1 86 ? -5.505 -3.760 -34.894 1.00 45.22 86 LEU A CA 1
ATOM 651 C C . LEU A 1 86 ? -5.534 -3.478 -36.394 1.00 45.22 86 LEU A C 1
ATOM 653 O O . LEU A 1 86 ? -4.664 -3.890 -37.159 1.00 45.22 86 LEU A O 1
ATOM 657 N N . ILE A 1 87 ? -6.610 -2.808 -36.809 1.00 41.84 87 ILE A N 1
ATOM 658 C CA . ILE A 1 87 ? -6.694 -2.125 -38.096 1.00 41.84 87 ILE A CA 1
ATOM 659 C C . ILE A 1 87 ? -5.684 -0.978 -38.019 1.00 41.84 87 ILE A C 1
ATOM 661 O O . ILE A 1 87 ? -5.961 0.072 -37.447 1.00 41.84 87 ILE A O 1
ATOM 665 N N . ILE A 1 88 ? -4.484 -1.196 -38.550 1.00 43.69 88 ILE A N 1
ATOM 666 C CA . ILE A 1 88 ? -3.602 -0.094 -38.926 1.00 43.69 88 ILE A CA 1
ATOM 667 C C . ILE A 1 88 ? -4.049 0.299 -40.330 1.00 43.69 88 ILE A C 1
ATOM 669 O O . ILE A 1 88 ? -3.716 -0.372 -41.307 1.00 43.69 88 ILE A O 1
ATOM 673 N N . ASP A 1 89 ? -4.864 1.349 -40.416 1.00 37.81 89 ASP A N 1
ATOM 674 C CA . ASP A 1 89 ? -5.193 1.984 -41.686 1.00 37.81 89 ASP A C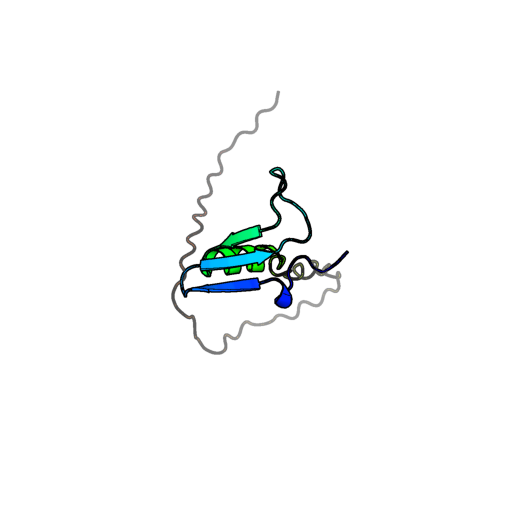A 1
ATOM 675 C C . ASP A 1 89 ? -3.893 2.543 -42.281 1.00 37.81 89 ASP A C 1
ATOM 677 O O . ASP A 1 89 ? -3.304 3.509 -41.793 1.00 37.81 89 ASP A O 1
ATOM 681 N N . SER A 1 90 ? -3.388 1.849 -43.297 1.00 45.44 90 SER A N 1
ATOM 682 C CA . SER A 1 90 ? -2.320 2.321 -44.160 1.00 45.44 90 SER A CA 1
ATOM 683 C C . SER A 1 90 ? -2.973 2.866 -45.422 1.00 45.44 90 SER A C 1
ATOM 685 O O . SER A 1 90 ? -3.074 2.171 -46.434 1.00 45.44 90 SER A O 1
ATOM 687 N N . ARG A 1 91 ? -3.432 4.119 -45.381 1.00 42.56 91 ARG A N 1
ATOM 688 C CA . ARG A 1 91 ? -3.641 4.890 -46.605 1.00 42.56 91 ARG A CA 1
ATOM 689 C C . ARG A 1 91 ? -2.449 5.791 -46.848 1.00 42.56 91 ARG A C 1
ATOM 691 O O . ARG A 1 91 ? -2.314 6.888 -46.316 1.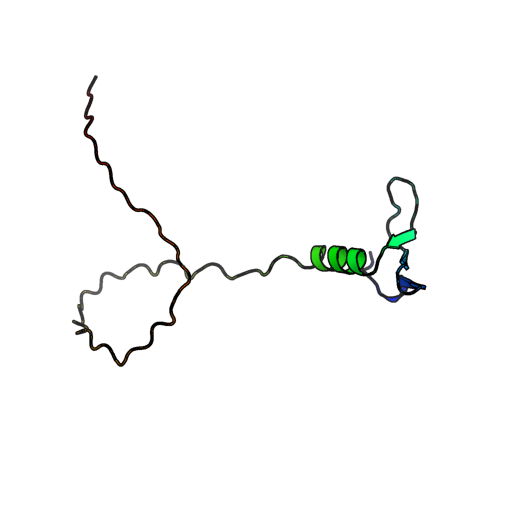00 42.56 91 ARG A O 1
ATOM 698 N N . SER A 1 92 ? -1.590 5.276 -47.716 1.00 45.19 92 SER A N 1
ATOM 699 C CA . SER A 1 92 ? -0.775 6.061 -48.622 1.00 45.19 92 SER A CA 1
ATOM 700 C C . SER A 1 92 ? -1.576 7.244 -49.174 1.00 45.19 92 SER A C 1
ATOM 702 O O . SER A 1 92 ? -2.655 7.060 -49.734 1.00 45.19 92 SER A O 1
ATOM 704 N N . SER A 1 93 ? -1.009 8.442 -49.102 1.00 36.97 93 SER A N 1
ATOM 705 C CA . SER A 1 93 ? -1.236 9.432 -50.147 1.00 36.97 93 SER A CA 1
ATOM 706 C C . SER A 1 93 ? 0.064 10.166 -50.414 1.00 36.97 93 SER A C 1
ATOM 708 O O . SER A 1 93 ? 0.378 11.199 -49.830 1.00 36.97 93 SER A O 1
ATOM 710 N N . THR A 1 94 ? 0.834 9.580 -51.321 1.00 47.97 94 THR A N 1
ATOM 711 C CA . THR A 1 94 ? 1.774 10.286 -52.178 1.00 47.97 94 THR A CA 1
ATOM 712 C C . THR A 1 94 ? 1.054 11.491 -52.787 1.00 47.97 94 THR A C 1
ATOM 714 O O . THR A 1 94 ? 0.061 11.322 -53.491 1.00 47.97 94 THR A O 1
ATOM 717 N N . HIS A 1 95 ? 1.559 12.701 -52.567 1.00 36.19 95 HIS A N 1
ATOM 718 C CA . HIS A 1 95 ? 1.410 13.757 -53.559 1.00 36.19 95 HIS A CA 1
ATOM 719 C C . HIS A 1 95 ? 2.722 14.523 -53.700 1.00 36.19 95 HIS A C 1
ATOM 721 O O . HIS A 1 95 ? 3.374 14.895 -52.727 1.00 36.19 95 HIS A O 1
ATOM 727 N N . CYS A 1 96 ? 3.090 14.682 -54.964 1.00 35.50 96 CYS A N 1
ATOM 728 C CA . CYS A 1 96 ? 4.232 15.373 -55.526 1.00 35.50 96 CYS A CA 1
ATOM 729 C C . CYS A 1 96 ? 4.449 16.786 -54.968 1.00 35.50 96 CYS A C 1
ATOM 731 O O . CYS A 1 96 ? 3.492 17.492 -54.655 1.00 35.50 96 CYS A O 1
ATOM 733 N N . GLY A 1 97 ? 5.708 17.232 -54.964 1.00 38.41 97 GLY A N 1
ATOM 734 C CA . GLY A 1 97 ? 6.039 18.624 -54.666 1.00 38.41 97 GLY A CA 1
ATOM 735 C C . GLY A 1 97 ? 7.531 18.926 -54.631 1.00 38.41 97 GLY A C 1
ATOM 736 O O . GLY A 1 97 ? 8.034 19.428 -53.637 1.00 38.41 97 GLY A O 1
ATOM 737 N N . LEU A 1 98 ? 8.244 18.602 -55.710 1.00 42.75 98 LEU A N 1
ATOM 738 C CA . LEU A 1 98 ? 9.558 19.170 -55.996 1.00 42.75 98 LEU A CA 1
ATOM 739 C C . LEU A 1 98 ? 9.378 20.696 -56.138 1.00 42.75 98 LEU A C 1
ATOM 741 O O . LEU A 1 98 ? 8.759 21.128 -57.106 1.00 42.75 98 LEU A O 1
ATOM 745 N N . SER A 1 99 ? 9.890 21.511 -55.212 1.00 34.59 99 SER A N 1
ATOM 746 C CA . SER A 1 99 ? 10.041 22.949 -55.462 1.00 34.59 99 SER A CA 1
ATOM 747 C C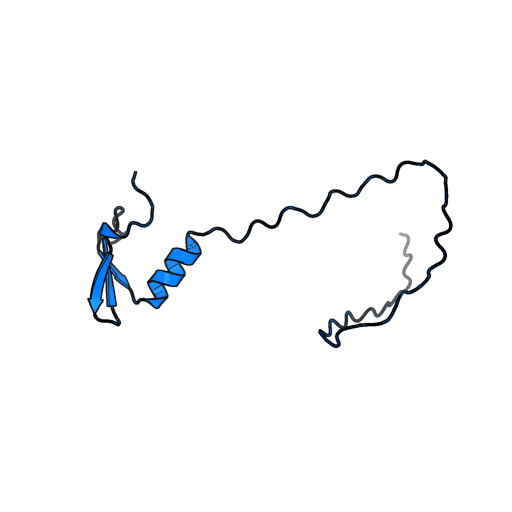 . SER A 1 99 ? 11.434 23.410 -55.072 1.00 34.59 99 SER A C 1
ATOM 749 O O . SER A 1 99 ? 11.818 23.487 -53.909 1.00 34.59 99 SER A O 1
ATOM 751 N N . ARG A 1 100 ? 12.181 23.649 -56.139 1.00 39.28 100 ARG A N 1
ATOM 752 C CA . ARG A 1 100 ? 13.478 24.291 -56.246 1.00 39.28 100 ARG A CA 1
ATOM 753 C C . ARG A 1 100 ? 13.258 25.801 -56.094 1.00 39.28 100 ARG A C 1
ATOM 755 O O . ARG A 1 100 ? 12.411 26.332 -56.809 1.00 39.28 100 ARG A O 1
ATOM 762 N N . MET A 1 101 ? 14.013 26.463 -55.223 1.00 45.00 101 MET A N 1
ATOM 763 C CA . MET A 1 101 ? 14.351 27.890 -55.306 1.00 45.00 101 MET A CA 1
ATOM 764 C C . MET A 1 101 ? 15.798 28.047 -54.859 1.00 45.00 101 MET A C 1
ATOM 766 O O . MET A 1 101 ? 16.158 27.383 -53.861 1.00 45.00 101 MET A O 1
#

pLDDT: mean 72.51, std 21.47, range [31.22, 97.12]